Protein AF-A6FXL8-F1 (afdb_monomer_lite)

Secondary structure (DSSP, 8-state):
--HHHHHHHHHHHHHHHHHHHHHHHHHHH-TTSPP-EEEEEEE-SBTTBTTEEEEEEEEESTT-EEEEEEEETTTTEEEEGGGTEEEEESSHHHHHHHHHHHHHHHHHHS--PPP----------------

Structure (mmCIF, N/CA/C/O backbone):
data_AF-A6FXL8-F1
#
_entry.id   AF-A6FXL8-F1
#
loop_
_atom_site.group_PDB
_atom_site.id
_atom_site.type_symbol
_atom_site.label_atom_id
_atom_site.label_alt_id
_atom_site.label_comp_id
_atom_site.label_asym_id
_atom_site.label_entity_id
_atom_site.label_seq_id
_atom_site.pdbx_PDB_ins_code
_atom_site.Cartn_x
_atom_site.Cartn_y
_atom_site.Cartn_z
_atom_site.occupancy
_atom_site.B_iso_or_equiv
_atom_site.auth_seq_id
_atom_site.auth_comp_id
_atom_site.auth_asym_id
_atom_site.auth_atom_id
_atom_site.pdbx_PDB_model_num
ATOM 1 N N . MET A 1 1 ? -6.156 9.146 15.859 1.00 70.81 1 MET A N 1
ATOM 2 C CA . MET A 1 1 ? -5.716 8.065 14.951 1.00 70.81 1 MET A CA 1
ATOM 3 C C . MET A 1 1 ? -5.178 6.907 15.790 1.00 70.81 1 MET A C 1
ATOM 5 O O . MET A 1 1 ? -4.322 7.169 16.630 1.00 70.81 1 MET A O 1
ATOM 9 N N . PRO A 1 2 ? -5.695 5.674 15.650 1.00 79.94 2 PRO A N 1
ATOM 10 C CA . PRO A 1 2 ? -5.232 4.513 16.412 1.00 79.94 2 PRO A CA 1
ATOM 11 C C . PRO A 1 2 ? -3.757 4.177 16.112 1.00 79.94 2 PRO A C 1
ATOM 13 O O . PRO A 1 2 ? -3.349 4.297 14.954 1.00 79.94 2 PRO A O 1
ATOM 16 N N . PRO A 1 3 ? -2.963 3.687 17.089 1.00 86.62 3 PRO A N 1
ATOM 17 C CA . PRO A 1 3 ? -1.562 3.306 16.863 1.00 86.62 3 PRO A CA 1
ATOM 18 C C . PRO A 1 3 ? -1.374 2.294 15.725 1.00 86.62 3 PRO A C 1
ATOM 20 O O . PRO A 1 3 ? -0.402 2.363 14.980 1.00 86.62 3 PRO A O 1
ATOM 23 N N . ALA A 1 4 ? -2.334 1.383 15.557 1.00 85.12 4 ALA A N 1
ATOM 24 C CA . ALA A 1 4 ? -2.334 0.383 14.495 1.00 85.12 4 ALA A CA 1
ATOM 25 C C . ALA A 1 4 ? -2.437 1.005 13.087 1.00 85.12 4 ALA A C 1
ATOM 27 O O . ALA A 1 4 ? -1.746 0.563 12.173 1.00 85.12 4 ALA A O 1
ATOM 28 N N . ALA A 1 5 ? -3.238 2.064 12.920 1.00 86.12 5 ALA A N 1
ATOM 29 C CA . ALA A 1 5 ? -3.345 2.781 11.649 1.00 86.12 5 ALA A CA 1
ATOM 30 C C . ALA A 1 5 ? -2.042 3.519 11.308 1.00 86.12 5 ALA A C 1
ATOM 32 O O . ALA A 1 5 ? -1.582 3.455 10.173 1.00 86.12 5 ALA A O 1
ATOM 33 N N . LEU A 1 6 ? -1.409 4.156 12.301 1.00 87.81 6 LEU A N 1
ATOM 34 C CA . LEU A 1 6 ? -0.106 4.809 12.122 1.00 87.81 6 LEU A CA 1
ATOM 35 C C . LEU A 1 6 ? 0.983 3.808 11.725 1.00 87.81 6 LEU A C 1
ATOM 37 O O . LEU A 1 6 ? 1.744 4.070 10.798 1.00 87.81 6 LEU A O 1
ATOM 41 N N . ALA A 1 7 ? 1.030 2.651 12.391 1.00 88.62 7 ALA A N 1
ATOM 42 C CA . ALA A 1 7 ? 1.981 1.593 12.067 1.00 88.62 7 ALA A CA 1
ATOM 43 C C . ALA A 1 7 ? 1.784 1.056 10.641 1.00 88.62 7 ALA A C 1
ATOM 45 O O . ALA A 1 7 ? 2.761 0.788 9.947 1.00 88.62 7 ALA A O 1
ATOM 46 N N . LEU A 1 8 ? 0.532 0.926 10.189 1.00 87.81 8 LEU A N 1
ATOM 47 C CA . LEU A 1 8 ? 0.243 0.530 8.814 1.00 87.81 8 LEU A CA 1
ATOM 48 C C . LEU A 1 8 ? 0.710 1.590 7.810 1.00 87.81 8 LEU A C 1
ATOM 50 O O . LEU A 1 8 ? 1.354 1.243 6.825 1.00 87.81 8 LEU A O 1
ATOM 54 N N . VAL A 1 9 ? 0.409 2.865 8.060 1.00 89.94 9 VAL A N 1
ATOM 55 C CA . VAL A 1 9 ? 0.850 3.968 7.196 1.00 89.94 9 VAL A CA 1
ATOM 56 C C . VAL A 1 9 ? 2.375 3.979 7.069 1.00 89.94 9 VAL A C 1
ATOM 58 O O . VAL A 1 9 ? 2.889 4.009 5.952 1.00 89.94 9 VAL A O 1
ATOM 61 N N . ASP A 1 10 ? 3.098 3.890 8.188 1.00 91.50 10 ASP A N 1
ATOM 62 C CA . ASP A 1 10 ? 4.564 3.827 8.182 1.00 91.50 10 ASP A CA 1
ATOM 63 C C . ASP A 1 10 ? 5.075 2.613 7.391 1.00 91.50 10 ASP A C 1
ATOM 65 O O . ASP A 1 10 ? 5.907 2.759 6.496 1.00 91.50 10 ASP A O 1
ATOM 69 N N . ALA A 1 11 ? 4.508 1.426 7.626 1.00 89.00 11 ALA A N 1
ATOM 70 C CA . ALA A 1 11 ? 4.881 0.216 6.896 1.00 89.00 11 ALA A CA 1
ATOM 71 C C . ALA A 1 11 ? 4.682 0.352 5.376 1.00 89.00 11 ALA A C 1
ATOM 73 O O . ALA A 1 11 ? 5.545 -0.070 4.605 1.00 89.00 11 ALA A O 1
ATOM 74 N N . VAL A 1 12 ? 3.584 0.972 4.932 1.00 89.88 12 VAL A N 1
ATOM 75 C CA . VAL A 1 12 ? 3.327 1.203 3.503 1.00 89.88 12 VAL A CA 1
ATOM 76 C C . VAL A 1 12 ? 4.340 2.181 2.901 1.00 89.88 12 VAL A C 1
ATOM 78 O O . VAL A 1 12 ? 4.862 1.924 1.813 1.00 89.88 12 VAL A O 1
ATOM 81 N N . PHE A 1 13 ? 4.690 3.260 3.605 1.00 91.44 13 PHE A N 1
ATOM 82 C CA . PHE A 1 13 ? 5.742 4.174 3.149 1.00 91.44 13 PHE A CA 1
ATOM 83 C C . PHE A 1 13 ? 7.108 3.488 3.053 1.00 91.44 13 PHE A C 1
ATOM 85 O O . PHE A 1 13 ? 7.818 3.674 2.060 1.00 91.44 13 PHE A O 1
ATOM 92 N N . GLN A 1 14 ? 7.474 2.671 4.045 1.00 91.69 14 GLN A N 1
ATOM 93 C CA . GLN A 1 14 ? 8.716 1.894 4.009 1.00 91.69 14 GLN A CA 1
ATOM 94 C C . GLN A 1 14 ? 8.736 0.921 2.826 1.00 91.69 14 GLN A C 1
ATOM 96 O O . GLN A 1 14 ? 9.752 0.816 2.135 1.00 91.69 14 GLN A O 1
ATOM 101 N N . LEU A 1 15 ? 7.610 0.258 2.549 1.00 90.19 15 LEU A N 1
ATOM 102 C CA . LEU A 1 15 ? 7.465 -0.654 1.417 1.00 90.19 15 LEU A CA 1
ATOM 103 C C . LEU A 1 15 ? 7.651 0.081 0.081 1.00 90.19 15 LEU A C 1
ATOM 105 O O . LEU A 1 15 ? 8.467 -0.333 -0.745 1.00 90.19 15 LEU A O 1
ATOM 109 N N . ALA A 1 16 ? 6.965 1.209 -0.117 1.00 90.00 16 ALA A N 1
ATOM 110 C CA . ALA A 1 16 ? 7.111 2.011 -1.330 1.00 90.00 16 ALA A CA 1
ATOM 111 C C . ALA A 1 16 ? 8.559 2.489 -1.526 1.00 90.00 16 ALA A C 1
ATOM 113 O O . ALA A 1 16 ? 9.118 2.335 -2.612 1.00 90.00 16 ALA A O 1
ATOM 114 N N . LEU A 1 17 ? 9.214 2.980 -0.467 1.00 92.00 17 LEU A N 1
ATOM 115 C CA . LEU A 1 17 ? 10.614 3.408 -0.521 1.00 92.00 17 LEU A CA 1
ATOM 116 C C . LEU A 1 17 ? 11.566 2.253 -0.863 1.00 92.00 17 LEU A C 1
ATOM 118 O O . LEU A 1 17 ? 12.517 2.432 -1.630 1.00 92.00 17 LEU A O 1
ATOM 122 N N . HIS A 1 18 ? 11.331 1.071 -0.290 1.00 91.00 18 HIS A N 1
ATOM 123 C CA . HIS A 1 18 ? 12.110 -0.128 -0.579 1.00 91.00 18 HIS A CA 1
ATOM 124 C C . HIS A 1 18 ? 12.026 -0.494 -2.067 1.00 91.00 18 HIS A C 1
ATOM 126 O O . HIS A 1 18 ? 13.058 -0.657 -2.729 1.00 91.00 18 HIS A O 1
ATOM 132 N N . HIS A 1 19 ? 10.811 -0.565 -2.613 1.00 88.50 19 HIS A N 1
ATOM 133 C CA . HIS A 1 19 ? 10.600 -0.944 -4.007 1.00 88.50 19 HIS A CA 1
ATOM 134 C C . HIS A 1 19 ? 11.027 0.145 -5.000 1.00 88.50 19 HIS A C 1
ATOM 136 O O . HIS A 1 19 ? 11.557 -0.195 -6.057 1.00 88.50 19 HIS A O 1
ATOM 142 N N . ASP A 1 20 ? 10.922 1.432 -4.653 1.00 89.06 20 ASP A N 1
ATOM 143 C CA . ASP A 1 20 ? 11.466 2.528 -5.467 1.00 89.06 20 ASP A CA 1
ATOM 144 C C . ASP A 1 20 ? 12.989 2.422 -5.607 1.00 89.06 20 ASP A C 1
ATOM 146 O O . ASP A 1 20 ? 13.540 2.473 -6.709 1.00 89.06 20 ASP A O 1
ATOM 150 N N . ARG A 1 21 ? 13.696 2.174 -4.495 1.00 88.69 21 ARG A N 1
ATOM 151 C CA . ARG A 1 21 ? 15.151 1.945 -4.521 1.00 88.69 21 ARG A CA 1
ATOM 152 C C . ARG A 1 21 ? 15.517 0.740 -5.378 1.00 88.69 21 ARG A C 1
ATOM 154 O O . ARG A 1 21 ? 16.516 0.787 -6.096 1.00 88.69 21 ARG A O 1
ATOM 161 N N . ARG A 1 22 ? 14.734 -0.337 -5.301 1.00 86.56 22 ARG A N 1
ATOM 162 C CA . ARG A 1 22 ? 14.952 -1.534 -6.116 1.00 86.56 22 ARG A CA 1
ATOM 163 C C . ARG A 1 22 ? 14.747 -1.249 -7.603 1.00 86.56 22 ARG A C 1
ATOM 165 O O . ARG A 1 22 ? 15.606 -1.625 -8.395 1.00 86.56 22 ARG A O 1
ATOM 172 N N . ALA A 1 23 ? 13.676 -0.547 -7.967 1.00 84.31 23 ALA A N 1
ATOM 173 C CA . ALA A 1 23 ? 13.397 -0.164 -9.348 1.00 84.31 23 ALA A CA 1
ATOM 174 C C . ALA A 1 23 ? 14.530 0.688 -9.945 1.00 84.31 23 ALA A C 1
ATOM 176 O O . ALA A 1 23 ? 15.008 0.402 -11.041 1.00 84.31 23 ALA A O 1
ATOM 177 N N . ARG A 1 24 ? 15.043 1.669 -9.188 1.00 86.44 24 ARG A N 1
ATOM 178 C CA . ARG A 1 24 ? 16.195 2.484 -9.613 1.00 86.44 24 ARG A CA 1
ATOM 179 C C . ARG A 1 24 ? 17.458 1.655 -9.837 1.00 86.44 24 ARG A C 1
ATOM 181 O O . ARG A 1 24 ? 18.163 1.883 -10.812 1.00 86.44 24 ARG A O 1
ATOM 188 N N . LYS A 1 25 ? 17.753 0.699 -8.947 1.00 86.06 25 LYS A N 1
ATOM 189 C CA . LYS A 1 25 ? 18.913 -0.195 -9.097 1.00 86.06 25 LYS A CA 1
ATOM 190 C C . LYS A 1 25 ? 18.793 -1.086 -10.331 1.00 86.06 25 LYS A C 1
ATOM 192 O O . LYS A 1 25 ? 19.780 -1.246 -11.037 1.00 86.06 25 LYS A O 1
ATOM 197 N N . ALA A 1 26 ? 17.604 -1.628 -10.595 1.00 81.25 26 ALA A N 1
ATOM 198 C CA . ALA A 1 26 ? 17.353 -2.438 -11.784 1.00 81.25 26 ALA A CA 1
ATOM 199 C C . ALA A 1 26 ? 17.556 -1.620 -13.070 1.00 81.25 26 ALA A C 1
ATOM 201 O O . ALA A 1 26 ? 18.298 -2.044 -13.946 1.00 81.25 26 ALA A O 1
ATOM 202 N N . HIS A 1 27 ? 17.002 -0.405 -13.137 1.00 80.69 27 HIS A N 1
ATOM 203 C CA . HIS A 1 27 ? 17.207 0.490 -14.281 1.00 80.69 27 HIS A CA 1
ATOM 204 C C . HIS A 1 27 ? 18.675 0.915 -14.460 1.00 80.69 27 HIS A C 1
ATOM 206 O O . HIS A 1 27 ? 19.154 1.044 -15.579 1.00 80.69 27 HIS A O 1
ATOM 212 N N . ALA A 1 28 ? 19.421 1.114 -13.370 1.00 83.19 28 ALA A N 1
ATOM 213 C CA . ALA A 1 28 ? 20.852 1.406 -13.460 1.00 83.19 28 ALA A CA 1
ATOM 214 C C . ALA A 1 28 ? 21.674 0.212 -13.981 1.00 83.19 28 ALA A C 1
ATOM 216 O O . ALA A 1 28 ? 22.701 0.422 -14.622 1.00 83.19 28 ALA A O 1
ATOM 217 N N . ALA A 1 29 ? 21.245 -1.021 -13.690 1.00 82.69 29 ALA A N 1
ATOM 218 C CA . ALA A 1 29 ? 21.889 -2.240 -14.178 1.00 82.69 29 ALA A CA 1
ATOM 219 C C . ALA A 1 29 ? 21.562 -2.522 -15.653 1.00 82.69 29 ALA A C 1
ATOM 221 O O . ALA A 1 29 ? 22.429 -3.001 -16.380 1.00 82.69 29 ALA A O 1
ATOM 222 N N . ASP A 1 30 ? 20.348 -2.183 -16.093 1.00 78.62 30 ASP A N 1
ATOM 223 C CA . ASP A 1 30 ? 19.934 -2.252 -17.492 1.00 78.62 30 ASP A CA 1
ATOM 224 C C . ASP A 1 30 ? 19.125 -1.003 -17.904 1.00 78.62 30 ASP A C 1
ATOM 226 O O . ASP A 1 30 ? 17.895 -0.960 -17.757 1.00 78.62 30 ASP A O 1
ATOM 230 N N . PRO A 1 31 ? 19.801 0.023 -18.457 1.00 76.00 31 PRO A N 1
ATOM 231 C CA . PRO A 1 31 ? 19.158 1.254 -18.914 1.00 76.00 31 PRO A CA 1
ATOM 232 C C . PRO A 1 31 ? 18.178 1.062 -20.079 1.00 76.00 31 PRO A C 1
ATOM 234 O O . PRO A 1 31 ? 17.432 1.990 -20.391 1.00 76.00 31 PRO A O 1
ATOM 237 N N . GLY A 1 32 ? 18.170 -0.110 -20.733 1.00 69.75 32 GLY A N 1
ATOM 238 C CA . GLY A 1 32 ? 17.211 -0.450 -21.786 1.00 69.75 32 GLY A CA 1
ATOM 239 C C . GLY A 1 32 ? 15.785 -0.650 -21.263 1.00 69.75 32 GLY A C 1
ATOM 240 O O . GLY A 1 32 ? 14.824 -0.550 -22.028 1.00 69.75 32 GLY A O 1
ATOM 241 N N . HIS A 1 33 ? 15.625 -0.869 -19.956 1.00 69.38 33 HIS A N 1
ATOM 242 C CA . HIS A 1 33 ? 14.325 -0.975 -19.308 1.00 69.38 33 HIS A CA 1
ATOM 243 C C . HIS A 1 33 ? 13.739 0.400 -18.978 1.00 69.38 33 HIS A C 1
ATOM 245 O O . HIS A 1 33 ? 14.417 1.269 -18.430 1.00 69.38 33 HIS A O 1
ATOM 251 N N . ALA A 1 34 ? 12.442 0.583 -19.244 1.00 71.00 34 ALA A N 1
ATOM 252 C CA . ALA A 1 34 ? 11.741 1.814 -18.891 1.00 71.00 34 ALA A CA 1
ATOM 253 C C . ALA A 1 34 ? 11.849 2.091 -17.376 1.00 71.00 34 ALA A C 1
ATOM 255 O O . ALA A 1 34 ? 11.590 1.183 -16.576 1.00 71.00 34 ALA A O 1
ATOM 256 N N . PRO A 1 35 ? 12.192 3.327 -16.964 1.00 70.06 35 PRO A N 1
ATOM 257 C CA . PRO A 1 35 ? 12.292 3.670 -15.555 1.00 70.06 35 PRO A CA 1
ATOM 258 C C . PRO A 1 35 ? 10.937 3.473 -14.878 1.00 70.06 35 PRO A C 1
ATOM 260 O O . PRO A 1 35 ? 9.891 3.848 -15.414 1.00 70.06 35 PRO A O 1
ATOM 263 N N . ARG A 1 36 ? 10.967 2.875 -13.687 1.00 81.06 36 ARG A N 1
ATOM 264 C CA . ARG A 1 36 ? 9.789 2.695 -12.841 1.00 81.06 36 ARG A CA 1
ATOM 265 C C . ARG A 1 36 ? 9.992 3.418 -11.523 1.00 81.06 36 ARG A C 1
ATOM 267 O O . ARG A 1 36 ? 11.084 3.369 -10.956 1.00 81.06 36 ARG A O 1
ATOM 274 N N . ARG A 1 37 ? 8.938 4.066 -11.040 1.00 85.62 37 ARG A N 1
ATOM 275 C CA . ARG A 1 37 ? 8.916 4.743 -9.742 1.00 85.62 37 ARG A CA 1
ATOM 276 C C . ARG A 1 37 ? 7.824 4.145 -8.880 1.00 85.62 37 ARG A C 1
ATOM 278 O O . ARG A 1 37 ? 6.768 3.791 -9.398 1.00 85.62 37 ARG A O 1
ATOM 285 N N . VAL A 1 38 ? 8.082 4.044 -7.583 1.00 86.31 38 VAL A N 1
ATOM 286 C CA . VAL A 1 38 ? 7.085 3.592 -6.607 1.00 86.31 38 VAL A CA 1
ATOM 287 C C . VAL A 1 38 ? 6.810 4.726 -5.639 1.00 86.31 38 VAL A C 1
ATOM 289 O O . VAL A 1 38 ? 7.738 5.304 -5.072 1.00 86.31 38 VAL A O 1
ATOM 292 N N . GLN A 1 39 ? 5.540 5.071 -5.471 1.00 89.38 39 GLN A N 1
ATOM 293 C CA . GLN A 1 39 ? 5.102 6.139 -4.579 1.00 89.38 39 GLN A CA 1
ATOM 294 C C . GLN A 1 39 ? 3.986 5.633 -3.672 1.00 89.38 39 GLN A C 1
ATOM 296 O O . GLN A 1 39 ? 3.173 4.811 -4.084 1.00 89.38 39 GLN A O 1
ATOM 301 N N . ALA A 1 40 ? 3.963 6.128 -2.437 1.00 91.25 40 ALA A N 1
ATOM 302 C CA . ALA A 1 40 ? 2.842 5.947 -1.530 1.00 91.25 40 ALA A CA 1
ATOM 303 C C . ALA A 1 40 ? 2.200 7.305 -1.246 1.00 91.25 40 ALA A C 1
ATOM 305 O O . ALA A 1 40 ? 2.905 8.293 -1.024 1.00 91.25 40 ALA A O 1
ATOM 306 N N . HIS A 1 41 ? 0.873 7.338 -1.222 1.00 90.81 41 HIS A N 1
ATOM 307 C CA . HIS A 1 41 ? 0.084 8.512 -0.879 1.00 90.81 41 HIS A CA 1
ATOM 308 C C . HIS A 1 41 ? -0.856 8.173 0.268 1.00 90.81 41 HIS A C 1
ATOM 310 O O . HIS A 1 41 ? -1.433 7.091 0.311 1.00 90.81 41 HIS A O 1
ATOM 316 N N . VAL A 1 42 ? -1.022 9.116 1.191 1.00 88.25 42 VAL A N 1
ATOM 317 C CA . VAL A 1 42 ? -2.037 9.034 2.240 1.00 88.25 42 VAL A CA 1
ATOM 318 C C . VAL A 1 42 ? -3.015 10.170 2.017 1.00 88.25 42 VAL A C 1
ATOM 320 O O . VAL A 1 42 ? -2.620 11.334 1.969 1.00 88.25 42 VAL A O 1
ATOM 323 N N . LEU A 1 43 ? -4.284 9.819 1.874 1.00 86.56 43 LEU A N 1
ATOM 324 C CA . LEU A 1 43 ? -5.396 10.735 1.688 1.00 86.56 43 LEU A CA 1
ATOM 325 C C . LEU A 1 43 ? -6.319 10.611 2.902 1.00 86.56 43 LEU A C 1
ATOM 327 O O . LEU A 1 43 ? -6.701 9.503 3.283 1.00 86.5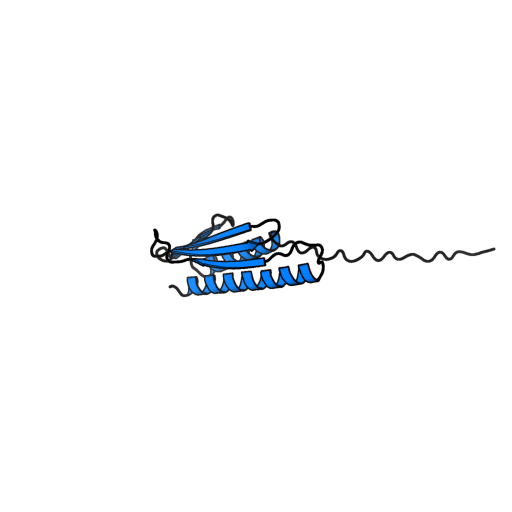6 43 LEU A O 1
ATOM 331 N N . GLY A 1 44 ? -6.681 11.732 3.523 1.00 77.75 44 GLY A N 1
ATOM 332 C CA . GLY A 1 44 ? -7.688 11.726 4.580 1.00 77.75 44 GLY A CA 1
ATOM 333 C C . GLY A 1 44 ? -7.789 13.029 5.380 1.00 77.75 44 GLY A C 1
ATOM 334 O O . GLY A 1 44 ? -6.822 13.798 5.419 1.00 77.75 44 GLY A O 1
ATOM 335 N N . PRO A 1 45 ? -8.926 13.244 6.069 1.00 74.94 45 PRO A N 1
ATOM 336 C CA . PRO A 1 45 ? -10.164 12.452 5.985 1.00 74.94 45 PRO A CA 1
ATOM 337 C C . PRO A 1 45 ? -10.875 12.644 4.632 1.00 74.94 45 PRO A C 1
ATOM 339 O O . PRO A 1 45 ? -10.782 13.713 4.032 1.00 74.94 45 PRO A O 1
ATOM 342 N N . LEU A 1 46 ? -11.525 11.594 4.118 1.00 76.75 46 LEU A N 1
ATOM 343 C CA . LEU A 1 46 ? -12.268 11.661 2.852 1.00 76.75 46 LEU A CA 1
ATOM 344 C C . LEU A 1 46 ? -13.554 12.483 3.046 1.00 76.75 46 LEU A C 1
ATOM 346 O O . LEU A 1 46 ? -14.221 12.337 4.067 1.00 76.75 46 LEU A O 1
ATOM 350 N N . GLU A 1 47 ? -13.888 13.354 2.085 1.00 64.62 47 GLU A N 1
ATOM 351 C CA . GLU A 1 47 ? -14.943 14.381 2.234 1.00 64.62 47 GLU A CA 1
ATOM 352 C C . GLU A 1 47 ? -16.335 13.810 2.561 1.00 64.62 47 GLU A C 1
ATOM 354 O O . GLU A 1 47 ? -17.089 14.442 3.299 1.00 64.62 47 GLU A O 1
ATOM 359 N N . ASP A 1 48 ? -16.643 12.597 2.097 1.00 64.88 48 ASP A N 1
ATOM 360 C CA . ASP A 1 48 ? -17.923 11.917 2.353 1.00 64.88 48 ASP A CA 1
ATOM 361 C C . ASP A 1 48 ? -17.902 11.017 3.606 1.00 64.88 48 ASP A C 1
ATOM 363 O O . ASP A 1 48 ? -18.928 10.483 4.028 1.00 64.88 48 ASP A O 1
ATOM 367 N N . GLU A 1 49 ? -16.732 10.832 4.219 1.00 60.88 49 GLU A N 1
ATOM 368 C CA . GLU A 1 49 ? -16.448 9.737 5.140 1.00 60.88 49 GLU A CA 1
ATOM 369 C C . GLU A 1 49 ? -15.411 10.187 6.194 1.00 60.88 49 GLU A C 1
ATOM 371 O O . GLU A 1 49 ? -14.214 9.898 6.116 1.00 60.88 49 GLU A O 1
ATOM 376 N N . PHE A 1 50 ? -15.888 10.911 7.217 1.00 61.34 50 PHE A N 1
ATOM 377 C CA . PHE A 1 50 ? -15.069 11.648 8.199 1.00 61.34 50 PHE A CA 1
ATOM 378 C C . PHE A 1 50 ? -14.044 10.837 9.017 1.00 61.34 50 PHE A C 1
ATOM 380 O O . PHE A 1 50 ? -13.240 11.434 9.728 1.00 61.34 50 PHE A O 1
ATOM 387 N N . ASN A 1 51 ? -13.992 9.513 8.901 1.00 79.12 51 ASN A N 1
ATOM 388 C CA . ASN A 1 51 ? -13.096 8.655 9.683 1.00 79.12 51 ASN A CA 1
ATOM 389 C C . ASN A 1 51 ? -12.357 7.616 8.836 1.00 79.12 51 ASN A C 1
ATOM 391 O O . ASN A 1 51 ? -11.898 6.595 9.353 1.00 79.12 51 ASN A O 1
ATOM 395 N N . TYR A 1 52 ? -12.215 7.886 7.542 1.00 85.31 52 TYR A N 1
ATOM 396 C CA . TYR A 1 52 ? -11.508 7.009 6.627 1.00 85.31 52 TYR A CA 1
ATOM 397 C C . TYR A 1 52 ? -10.183 7.624 6.189 1.00 85.31 52 TYR A C 1
ATOM 399 O O . TYR A 1 52 ? -10.089 8.807 5.853 1.00 85.31 52 TYR A O 1
ATOM 407 N N . ILE A 1 53 ? -9.143 6.795 6.196 1.00 87.44 53 ILE A N 1
ATOM 408 C CA . ILE A 1 53 ? -7.836 7.116 5.625 1.00 87.44 53 ILE A CA 1
ATOM 409 C C . ILE A 1 53 ? -7.636 6.193 4.436 1.00 87.44 53 ILE A C 1
ATOM 411 O O . ILE A 1 53 ? -7.695 4.976 4.586 1.00 87.44 53 ILE A O 1
ATOM 415 N N . ARG A 1 54 ? -7.357 6.748 3.263 1.00 89.19 54 ARG A N 1
ATOM 416 C CA . ARG A 1 54 ? -6.959 5.967 2.097 1.00 89.19 54 ARG A CA 1
ATOM 417 C C . ARG A 1 54 ? -5.449 6.011 1.949 1.00 89.19 54 ARG A C 1
ATOM 419 O O . ARG A 1 54 ? -4.840 7.075 2.019 1.00 89.19 54 ARG A O 1
ATOM 426 N N . VAL A 1 55 ? -4.854 4.850 1.746 1.00 87.94 55 VAL A N 1
ATOM 427 C CA . VAL A 1 55 ? -3.438 4.688 1.452 1.00 87.94 55 VAL A CA 1
ATOM 428 C C . VAL A 1 55 ? -3.324 4.092 0.060 1.00 87.94 55 VAL A C 1
ATOM 430 O O . VAL A 1 55 ? -3.799 2.985 -0.176 1.00 87.94 55 VAL A O 1
ATOM 433 N N . ASP A 1 56 ? -2.700 4.825 -0.850 1.00 89.00 56 ASP A N 1
ATOM 434 C CA . ASP A 1 56 ? -2.483 4.393 -2.225 1.00 89.00 56 ASP A CA 1
ATOM 435 C C . ASP A 1 56 ? -1.004 4.060 -2.437 1.00 89.00 56 ASP A C 1
ATOM 437 O O . ASP A 1 56 ? -0.130 4.798 -1.984 1.00 89.00 56 ASP A O 1
ATOM 441 N N . ILE A 1 57 ? -0.719 2.967 -3.142 1.00 87.56 57 ILE A N 1
ATOM 442 C CA . ILE A 1 57 ? 0.606 2.623 -3.659 1.00 87.56 57 ILE A CA 1
ATOM 443 C C . ILE A 1 57 ? 0.530 2.649 -5.179 1.00 87.56 57 ILE A C 1
ATOM 445 O O . ILE A 1 57 ? -0.218 1.886 -5.792 1.00 87.56 57 ILE A O 1
ATOM 449 N N . GLN A 1 58 ? 1.335 3.510 -5.789 1.00 88.00 58 GLN A N 1
ATOM 450 C CA . GLN A 1 58 ? 1.358 3.726 -7.225 1.00 88.00 58 GLN A CA 1
ATOM 451 C C . GLN A 1 58 ? 2.714 3.346 -7.818 1.00 88.00 58 GLN A C 1
ATOM 453 O O . GLN A 1 58 ? 3.766 3.786 -7.352 1.00 88.00 58 GLN A O 1
ATOM 458 N N . PHE A 1 59 ? 2.668 2.570 -8.898 1.00 84.69 59 PHE A N 1
ATOM 459 C CA . PHE A 1 59 ? 3.775 2.378 -9.822 1.00 84.69 59 PHE A CA 1
ATOM 460 C C . PHE A 1 59 ? 3.610 3.313 -11.016 1.00 84.69 59 PHE A C 1
ATOM 462 O O . PHE A 1 59 ? 2.590 3.271 -11.703 1.00 84.69 59 PHE A O 1
ATOM 469 N N . GLU A 1 60 ? 4.624 4.124 -11.292 1.00 81.44 60 GLU A N 1
ATOM 470 C CA . GLU A 1 60 ? 4.700 4.959 -12.493 1.00 81.44 60 GLU A CA 1
ATOM 471 C C . GLU A 1 60 ? 5.685 4.336 -13.490 1.00 81.44 60 GLU A C 1
ATOM 473 O O . GLU A 1 60 ? 6.762 3.886 -13.092 1.00 81.44 60 GLU A O 1
ATOM 478 N N . GLY A 1 61 ? 5.328 4.301 -14.780 1.00 74.19 61 GLY A N 1
ATOM 479 C CA . GLY A 1 61 ? 6.168 3.757 -15.853 1.00 74.19 61 GLY A CA 1
ATOM 480 C C . GLY A 1 61 ? 5.349 3.243 -17.043 1.00 74.19 61 GLY A C 1
ATOM 481 O O . GLY A 1 61 ? 4.239 3.705 -17.286 1.00 74.19 61 GLY A O 1
ATOM 482 N N . ALA A 1 62 ? 5.886 2.264 -17.782 1.00 58.94 62 ALA A N 1
ATOM 483 C CA . ALA A 1 62 ? 5.260 1.719 -18.998 1.00 58.94 62 ALA A CA 1
ATOM 484 C C . ALA A 1 62 ? 3.915 0.993 -18.761 1.00 58.94 62 ALA A C 1
ATOM 486 O O . ALA A 1 62 ? 3.090 0.918 -19.665 1.00 58.94 62 ALA A O 1
ATOM 487 N N . ALA A 1 63 ? 3.684 0.481 -17.550 1.00 64.88 63 ALA A N 1
ATOM 488 C CA . ALA A 1 63 ? 2.408 -0.087 -17.126 1.00 64.88 63 ALA A CA 1
ATOM 489 C C . ALA A 1 63 ? 2.093 0.435 -15.722 1.00 64.88 63 ALA A C 1
ATOM 491 O O . ALA A 1 63 ? 2.449 -0.186 -14.718 1.00 64.88 63 ALA A O 1
ATOM 492 N N . SER A 1 64 ? 1.491 1.623 -15.662 1.00 75.38 64 SER A N 1
ATOM 493 C CA . SER A 1 64 ? 1.080 2.210 -14.391 1.00 75.38 64 SER A CA 1
ATOM 494 C C . SER A 1 64 ? 0.070 1.300 -13.703 1.00 75.38 64 SER A C 1
ATOM 496 O O . SER A 1 64 ? -0.922 0.886 -14.302 1.00 75.38 64 SER A O 1
ATOM 498 N N . SER A 1 65 ? 0.323 0.996 -12.437 1.00 82.38 65 SER A N 1
ATOM 499 C CA . SER A 1 65 ? -0.596 0.231 -11.599 1.00 82.38 65 SER A CA 1
ATOM 500 C C . SER A 1 65 ? -0.763 0.946 -10.269 1.00 82.38 65 SER A C 1
ATOM 502 O O . SER A 1 65 ? 0.168 1.568 -9.763 1.00 82.38 65 SER A O 1
ATOM 504 N N . ASN A 1 66 ? -1.981 0.912 -9.744 1.00 86.44 66 ASN A N 1
ATOM 505 C CA . ASN A 1 66 ? -2.339 1.555 -8.490 1.00 86.44 66 ASN A CA 1
ATOM 506 C C . ASN A 1 66 ? -3.069 0.537 -7.620 1.00 86.44 66 ASN A C 1
ATOM 508 O O . ASN A 1 66 ? -3.859 -0.269 -8.122 1.00 86.44 66 ASN A O 1
ATOM 512 N N . LEU A 1 67 ? -2.796 0.600 -6.328 1.00 87.31 67 LEU A N 1
ATOM 513 C CA . LEU A 1 67 ? -3.441 -0.184 -5.308 1.00 87.31 67 LEU A CA 1
ATOM 514 C C . LEU A 1 67 ? -3.829 0.712 -4.144 1.00 87.31 67 LEU A C 1
ATOM 516 O O . LEU A 1 67 ? -2.992 1.416 -3.592 1.00 87.31 67 LEU A O 1
ATOM 520 N N . SER A 1 68 ? -5.093 0.638 -3.755 1.00 89.06 68 SER A N 1
ATOM 521 C CA . SER A 1 68 ? -5.678 1.420 -2.679 1.00 89.06 68 SER A CA 1
ATOM 522 C C . SER A 1 68 ? -6.069 0.529 -1.510 1.00 89.06 68 SER A C 1
ATOM 524 O O . SER A 1 68 ? -6.704 -0.514 -1.665 1.00 89.06 68 SER A O 1
ATOM 526 N N . VAL A 1 69 ? -5.754 0.991 -0.310 1.00 89.38 69 VAL A N 1
ATOM 527 C CA . VAL A 1 69 ? -6.254 0.428 0.937 1.00 89.38 69 VAL A CA 1
ATOM 528 C C . VAL A 1 69 ? -6.994 1.521 1.675 1.00 89.38 69 VAL A C 1
ATOM 530 O O . VAL A 1 69 ? -6.446 2.591 1.924 1.00 89.38 69 VAL A O 1
ATOM 533 N N . THR A 1 70 ? -8.220 1.235 2.078 1.00 90.81 70 THR A N 1
ATOM 534 C CA . THR A 1 70 ? -8.992 2.131 2.927 1.00 90.81 70 THR A CA 1
ATOM 535 C C . THR A 1 70 ? -8.959 1.617 4.364 1.00 90.81 70 THR A C 1
ATOM 537 O O . THR A 1 70 ? -9.217 0.445 4.632 1.00 90.81 70 THR A O 1
ATOM 540 N N . ILE A 1 71 ? -8.619 2.495 5.299 1.00 90.50 71 ILE A N 1
ATOM 541 C CA . ILE A 1 71 ? -8.613 2.259 6.739 1.00 90.50 71 ILE A CA 1
ATOM 542 C C . ILE A 1 71 ? -9.854 2.936 7.306 1.00 90.50 71 ILE A C 1
ATOM 544 O O . ILE A 1 71 ? -9.941 4.161 7.303 1.00 90.50 71 ILE A O 1
ATOM 548 N N . ASP A 1 72 ? -10.786 2.141 7.810 1.00 89.62 72 ASP A N 1
ATOM 549 C CA . ASP A 1 72 ? -11.960 2.617 8.533 1.00 89.62 72 ASP A CA 1
ATOM 550 C C . ASP A 1 72 ? -11.619 2.667 10.026 1.00 89.62 72 ASP A C 1
ATOM 552 O O . ASP A 1 72 ? -11.412 1.632 10.677 1.00 89.62 72 ASP A O 1
ATOM 556 N N . LEU A 1 73 ? -11.494 3.884 10.557 1.00 87.69 73 LEU A N 1
ATOM 557 C CA . LEU A 1 73 ? -11.084 4.107 11.941 1.00 87.69 73 LEU A CA 1
ATOM 558 C C . LEU A 1 73 ? -12.222 3.860 12.938 1.00 87.69 73 LEU A C 1
ATOM 560 O O . LEU A 1 73 ? -11.930 3.523 14.086 1.00 87.69 73 LEU A O 1
ATOM 564 N N . ASP A 1 74 ? -13.480 3.987 12.509 1.00 88.06 74 ASP A N 1
ATOM 565 C CA . ASP A 1 74 ? -14.655 3.813 13.369 1.00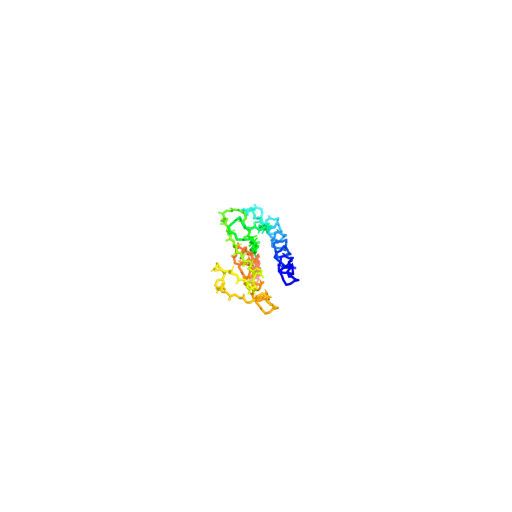 88.06 74 ASP A CA 1
ATOM 566 C C . ASP A 1 74 ? -14.902 2.333 13.646 1.00 88.06 74 ASP A C 1
ATOM 568 O O . ASP A 1 74 ? -15.049 1.914 14.795 1.00 88.06 74 ASP A O 1
ATOM 572 N N . ASN A 1 75 ? -14.871 1.523 12.589 1.00 88.25 75 ASN A N 1
ATOM 573 C CA . ASN A 1 75 ? -15.089 0.081 12.674 1.00 88.25 75 ASN A CA 1
ATOM 574 C C . ASN A 1 75 ? -13.788 -0.707 12.890 1.00 88.25 75 ASN A C 1
ATOM 576 O O . ASN A 1 75 ? -13.823 -1.932 12.989 1.00 88.25 75 ASN A O 1
ATOM 580 N N . GLN A 1 76 ? -12.642 -0.018 12.967 1.00 89.25 76 GLN A N 1
ATOM 581 C CA . GLN A 1 76 ? -11.308 -0.609 13.114 1.00 89.25 76 GLN A CA 1
ATOM 582 C C . GLN A 1 76 ? -11.063 -1.745 12.113 1.00 89.25 76 GLN A C 1
ATOM 584 O O . GLN A 1 76 ? -10.692 -2.867 12.479 1.00 89.25 76 GLN A O 1
ATOM 589 N N . ARG A 1 77 ? -11.250 -1.441 10.829 1.00 90.62 77 ARG A N 1
ATOM 590 C CA . ARG A 1 77 ? -11.104 -2.403 9.731 1.00 90.62 77 ARG A CA 1
ATOM 591 C C . ARG A 1 77 ? -10.295 -1.835 8.573 1.00 90.62 77 ARG A C 1
ATOM 593 O O . ARG A 1 77 ? -10.130 -0.627 8.419 1.00 90.62 77 ARG A O 1
ATOM 600 N N . LEU A 1 78 ? -9.777 -2.747 7.768 1.00 89.62 78 LEU A N 1
ATOM 601 C CA . LEU A 1 78 ? -9.032 -2.498 6.547 1.00 89.62 78 LEU A CA 1
ATOM 602 C C . LEU A 1 78 ? -9.845 -3.042 5.379 1.00 89.62 78 LEU A C 1
ATOM 604 O O . LEU A 1 78 ? -10.276 -4.195 5.408 1.00 89.62 78 LEU A O 1
ATOM 608 N N . LEU A 1 79 ? -10.011 -2.223 4.352 1.00 87.94 79 LEU A N 1
ATOM 609 C CA . LEU A 1 79 ? -10.717 -2.549 3.122 1.00 87.94 79 LEU A CA 1
ATOM 610 C C . LEU A 1 79 ? -9.699 -2.508 1.983 1.00 87.94 79 LEU A C 1
ATOM 612 O O . LEU A 1 79 ? -9.159 -1.447 1.668 1.00 87.94 79 LEU A O 1
ATOM 616 N N . ALA A 1 80 ? -9.401 -3.664 1.392 1.00 83.75 80 ALA A N 1
ATOM 617 C CA . ALA A 1 80 ? -8.349 -3.794 0.383 1.00 83.75 80 ALA A CA 1
ATOM 618 C C . ALA A 1 80 ? -8.794 -4.693 -0.792 1.00 83.75 80 ALA A C 1
ATOM 620 O O . ALA A 1 80 ? -8.154 -5.704 -1.101 1.00 83.75 80 ALA A O 1
ATOM 621 N N . PRO A 1 81 ? -9.889 -4.337 -1.494 1.00 76.94 81 PRO A N 1
ATOM 622 C CA . PRO A 1 81 ? -10.532 -5.215 -2.476 1.00 76.94 81 PRO A CA 1
ATOM 623 C C . PRO A 1 81 ? -9.607 -5.630 -3.633 1.00 76.94 81 PRO A C 1
ATOM 625 O O . PRO A 1 81 ? -9.794 -6.690 -4.224 1.00 76.94 81 PRO A O 1
ATOM 628 N N . GLN A 1 82 ? -8.586 -4.826 -3.945 1.00 74.00 82 GLN A N 1
ATOM 629 C CA . GLN A 1 82 ? -7.670 -5.049 -5.069 1.00 74.00 82 GLN A CA 1
ATOM 630 C C . GLN A 1 82 ? -6.590 -6.113 -4.799 1.00 74.00 82 GLN A C 1
ATOM 632 O O . GLN A 1 82 ? -6.004 -6.627 -5.748 1.00 74.00 82 GLN A O 1
ATOM 637 N N . VAL A 1 83 ? -6.328 -6.468 -3.536 1.00 69.50 83 VAL A N 1
ATOM 638 C CA . VAL A 1 83 ? -5.341 -7.504 -3.149 1.00 69.50 83 VAL A CA 1
ATOM 639 C C . VAL A 1 83 ? -5.987 -8.842 -2.778 1.00 69.50 83 VAL A C 1
ATOM 641 O O . VAL A 1 83 ? -5.351 -9.688 -2.163 1.00 69.50 83 VAL A O 1
ATOM 644 N N . GLY A 1 84 ? -7.268 -9.051 -3.101 1.00 66.12 84 GLY A N 1
ATOM 645 C CA . GLY A 1 84 ? -7.986 -10.272 -2.705 1.00 66.12 84 GLY A CA 1
ATOM 646 C C . GLY A 1 84 ? -8.212 -10.395 -1.191 1.00 66.12 84 GLY A C 1
ATOM 647 O O . GLY A 1 84 ? -8.635 -11.442 -0.702 1.00 66.12 84 GLY A O 1
ATOM 648 N N . LEU A 1 85 ? -7.952 -9.320 -0.443 1.00 66.62 85 LEU A N 1
ATOM 649 C CA . LEU A 1 85 ? -8.246 -9.194 0.976 1.00 66.62 85 LEU A CA 1
ATOM 650 C C . LEU A 1 85 ? -9.492 -8.320 1.092 1.00 66.62 85 LEU A C 1
ATOM 652 O O . LEU A 1 85 ? -9.384 -7.103 1.063 1.00 66.62 85 LEU A O 1
ATOM 656 N N . GLY A 1 86 ? -10.676 -8.932 1.154 1.00 78.81 86 GLY A N 1
ATOM 657 C CA . GLY A 1 86 ? -11.937 -8.187 1.248 1.00 78.81 86 GLY A CA 1
ATOM 658 C C . GLY A 1 86 ? -11.941 -7.213 2.431 1.00 78.81 86 GLY A C 1
ATOM 659 O O . GLY A 1 86 ? -11.659 -6.026 2.274 1.00 78.81 86 GLY A O 1
ATOM 660 N N . GLU A 1 87 ? -12.228 -7.731 3.622 1.00 86.81 87 GLU A N 1
ATOM 661 C CA . GLU A 1 87 ? -12.211 -6.971 4.873 1.00 86.81 87 GLU A CA 1
ATOM 662 C C . GLU A 1 87 ? -11.285 -7.664 5.878 1.00 86.81 87 GLU A C 1
ATOM 664 O O . GLU A 1 87 ? -11.343 -8.883 6.060 1.00 86.81 87 GLU A O 1
ATOM 669 N N . LEU A 1 88 ? -10.406 -6.893 6.517 1.00 88.06 88 LEU A N 1
ATOM 670 C CA . LEU A 1 88 ? -9.509 -7.366 7.571 1.00 88.06 88 LEU A CA 1
ATOM 671 C C . LEU A 1 88 ? -9.674 -6.512 8.825 1.00 88.06 88 LEU A C 1
ATOM 673 O O . LEU A 1 88 ? -9.990 -5.330 8.749 1.00 88.06 88 LEU A O 1
ATOM 677 N N . SER A 1 89 ? -9.391 -7.083 9.993 1.00 88.94 89 SER A N 1
ATOM 678 C CA . SER A 1 89 ? -9.338 -6.300 11.228 1.00 88.94 89 SER A CA 1
ATOM 679 C C . SER A 1 89 ? -8.124 -5.365 11.247 1.00 88.94 89 SER A C 1
ATOM 681 O O . SER A 1 89 ? -7.030 -5.734 10.813 1.00 88.94 89 SER A O 1
ATOM 683 N N . LEU A 1 90 ? -8.275 -4.173 11.830 1.00 87.19 90 LEU A N 1
ATOM 684 C CA . LEU A 1 90 ? -7.183 -3.231 12.113 1.00 87.19 90 LEU A CA 1
ATOM 685 C C . LEU A 1 90 ? -6.391 -3.673 13.358 1.00 87.19 90 LEU A C 1
ATOM 687 O O . LEU A 1 90 ? -6.187 -2.933 14.318 1.00 87.19 90 LEU A O 1
ATOM 691 N N . GLY A 1 91 ? -5.968 -4.933 13.356 1.00 88.50 91 GLY A N 1
ATOM 692 C CA . GLY A 1 91 ? -5.134 -5.546 14.381 1.00 88.50 91 GLY A CA 1
ATOM 693 C C . GLY A 1 91 ? -3.819 -6.047 13.795 1.00 88.50 91 GLY A C 1
ATOM 694 O O . GLY A 1 91 ? -3.611 -6.044 12.584 1.00 88.50 91 GLY A O 1
ATOM 695 N N . ARG A 1 92 ? -2.926 -6.538 14.661 1.00 88.25 92 ARG A N 1
ATOM 696 C CA . ARG A 1 92 ? -1.601 -7.041 14.250 1.00 88.25 92 ARG A CA 1
ATOM 697 C C . ARG A 1 92 ? -1.675 -8.084 13.129 1.00 88.25 92 ARG A C 1
ATOM 699 O O . ARG A 1 92 ? -0.877 -8.025 12.204 1.00 88.25 92 ARG A O 1
ATOM 706 N N . SER A 1 93 ? -2.627 -9.015 13.202 1.00 88.38 93 SER A N 1
ATOM 707 C CA . SER A 1 93 ? -2.796 -10.076 12.202 1.00 88.38 93 SER A CA 1
ATOM 708 C C . SER A 1 93 ? -3.293 -9.548 10.856 1.00 88.38 93 SER A C 1
ATOM 710 O O . SER A 1 93 ? -2.744 -9.926 9.824 1.00 88.38 93 SER A O 1
ATOM 712 N N . GLY A 1 94 ? -4.296 -8.665 10.855 1.00 88.19 94 GLY A N 1
ATOM 713 C CA . GLY A 1 94 ? -4.806 -8.048 9.630 1.00 88.19 94 GLY A CA 1
ATOM 714 C C . GLY A 1 94 ? -3.761 -7.160 8.958 1.00 88.19 94 GLY A C 1
ATOM 715 O O . GLY A 1 94 ? -3.551 -7.278 7.755 1.00 88.19 94 GLY A O 1
ATOM 716 N N . ILE A 1 95 ? -3.023 -6.368 9.742 1.00 89.06 95 ILE A N 1
ATOM 717 C CA . ILE A 1 95 ? -1.913 -5.542 9.245 1.00 89.06 95 ILE A CA 1
ATOM 718 C C . ILE A 1 95 ? -0.804 -6.411 8.648 1.00 89.06 95 ILE A C 1
ATOM 720 O O . ILE A 1 95 ? -0.376 -6.155 7.528 1.00 89.06 95 ILE A O 1
ATOM 724 N N . ALA A 1 96 ? -0.357 -7.457 9.351 1.00 89.06 96 ALA A N 1
ATOM 725 C CA . ALA A 1 96 ? 0.696 -8.339 8.847 1.00 89.06 96 ALA A CA 1
ATOM 726 C C . ALA A 1 96 ? 0.285 -9.036 7.540 1.00 89.06 96 ALA A C 1
ATOM 728 O O . ALA A 1 96 ? 1.079 -9.114 6.605 1.00 89.06 96 ALA A O 1
ATOM 729 N N . ARG A 1 97 ? -0.969 -9.499 7.456 1.00 89.38 97 ARG A N 1
ATOM 730 C CA . ARG A 1 97 ? -1.511 -10.111 6.240 1.00 89.38 97 ARG A CA 1
ATOM 731 C C . ARG A 1 97 ? -1.560 -9.116 5.083 1.00 89.38 97 ARG A C 1
ATOM 733 O O . ARG A 1 97 ? -1.140 -9.457 3.985 1.00 89.38 97 ARG A O 1
ATOM 740 N N . LEU A 1 98 ? -2.038 -7.898 5.335 1.00 88.62 98 LEU A N 1
ATOM 741 C CA . LEU A 1 98 ? -2.068 -6.843 4.329 1.00 88.62 98 LEU A CA 1
ATOM 742 C C . LEU A 1 98 ? -0.662 -6.518 3.818 1.00 88.62 98 LEU A C 1
ATOM 744 O O . LEU A 1 98 ? -0.457 -6.504 2.612 1.00 88.62 98 LEU A O 1
ATOM 748 N N . ILE A 1 99 ? 0.308 -6.310 4.713 1.00 89.19 99 ILE A N 1
ATOM 749 C CA . ILE A 1 99 ? 1.697 -6.016 4.330 1.00 89.19 99 ILE A CA 1
ATOM 750 C C . ILE A 1 99 ? 2.266 -7.131 3.447 1.00 89.19 99 ILE A C 1
ATOM 752 O O . ILE A 1 99 ? 2.852 -6.826 2.413 1.00 89.19 99 ILE A O 1
ATOM 756 N N . GLY A 1 100 ? 2.048 -8.401 3.804 1.00 89.62 100 GLY A N 1
ATOM 757 C CA . GLY A 1 100 ? 2.510 -9.531 2.994 1.00 89.62 100 GLY A CA 1
ATOM 758 C C . GLY A 1 100 ? 1.914 -9.548 1.582 1.00 89.62 100 GLY A C 1
ATOM 759 O O . GLY A 1 100 ? 2.634 -9.776 0.611 1.00 89.62 100 GLY A O 1
ATOM 760 N N . GLU A 1 101 ? 0.620 -9.251 1.438 1.00 89.25 101 GLU A N 1
ATOM 761 C CA . GLU A 1 101 ? -0.021 -9.170 0.117 1.00 89.25 101 GLU A CA 1
ATOM 762 C C . GLU A 1 101 ? 0.437 -7.952 -0.693 1.00 89.25 101 GLU A C 1
ATOM 764 O O . GLU A 1 101 ? 0.643 -8.063 -1.903 1.00 89.25 101 GLU A O 1
ATOM 769 N N . LEU A 1 102 ? 0.632 -6.799 -0.043 1.00 87.31 102 LEU A N 1
ATOM 770 C CA . LEU A 1 102 ? 1.172 -5.596 -0.680 1.00 87.31 102 LEU A CA 1
ATOM 771 C C . LEU A 1 102 ? 2.592 -5.837 -1.190 1.00 87.31 102 LEU A C 1
ATOM 773 O O . LEU A 1 102 ? 2.914 -5.485 -2.322 1.00 87.31 102 LEU A O 1
ATOM 777 N N . GLU A 1 103 ? 3.428 -6.475 -0.376 1.00 88.44 103 GLU A N 1
ATOM 778 C CA . GLU A 1 103 ? 4.782 -6.855 -0.752 1.00 88.44 103 GLU A CA 1
ATOM 779 C C . GLU A 1 103 ? 4.757 -7.819 -1.946 1.00 88.44 103 GLU A C 1
ATOM 781 O O . GLU A 1 103 ? 5.381 -7.547 -2.975 1.00 88.44 103 GLU A O 1
ATOM 786 N N . ALA A 1 104 ? 3.965 -8.893 -1.874 1.00 87.88 104 ALA A N 1
ATOM 787 C CA . ALA A 1 104 ? 3.819 -9.849 -2.970 1.00 87.88 104 ALA A CA 1
ATOM 788 C C . ALA A 1 104 ? 3.306 -9.186 -4.262 1.00 87.88 104 ALA A C 1
ATOM 790 O O . ALA A 1 104 ? 3.776 -9.507 -5.357 1.00 87.88 104 ALA A O 1
ATOM 791 N N . TRP A 1 105 ? 2.368 -8.242 -4.154 1.00 86.00 105 TRP A N 1
ATOM 792 C CA . TRP A 1 105 ? 1.908 -7.442 -5.286 1.00 86.00 105 TRP A CA 1
ATOM 793 C C . TRP A 1 105 ? 3.032 -6.581 -5.874 1.00 86.00 105 TRP A C 1
ATOM 795 O O . TRP A 1 105 ? 3.237 -6.617 -7.087 1.00 86.00 105 TRP A O 1
ATOM 805 N N . CYS A 1 106 ? 3.824 -5.898 -5.043 1.00 83.62 106 CYS A N 1
ATOM 806 C CA . CYS A 1 106 ? 4.972 -5.111 -5.491 1.00 83.62 106 CYS A CA 1
ATOM 807 C C . CYS A 1 106 ? 6.033 -5.961 -6.211 1.00 83.62 106 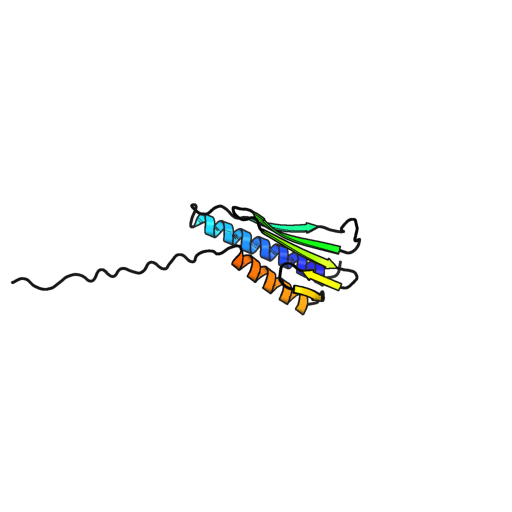CYS A C 1
ATOM 809 O O . CYS A 1 106 ? 6.585 -5.522 -7.220 1.00 83.62 106 CYS A O 1
ATOM 811 N N . TYR A 1 107 ? 6.301 -7.188 -5.746 1.00 85.19 107 TYR A N 1
ATOM 812 C CA . TYR A 1 107 ? 7.201 -8.127 -6.434 1.00 85.19 107 TYR A CA 1
ATOM 813 C C . TYR A 1 107 ? 6.680 -8.529 -7.818 1.00 85.19 107 TYR A C 1
ATOM 815 O O . TYR A 1 107 ? 7.460 -8.587 -8.766 1.00 85.19 107 TYR A O 1
ATOM 823 N N . ARG A 1 108 ? 5.371 -8.775 -7.956 1.00 82.81 108 ARG A N 1
ATOM 824 C CA . ARG A 1 108 ? 4.754 -9.096 -9.255 1.00 82.81 108 ARG A CA 1
ATOM 825 C C . ARG A 1 108 ? 4.737 -7.896 -10.202 1.00 82.81 108 ARG A C 1
ATOM 827 O O . ARG A 1 108 ? 4.908 -8.069 -11.403 1.00 82.81 108 ARG A O 1
ATOM 834 N N . ALA A 1 109 ? 4.533 -6.692 -9.670 1.00 77.44 109 ALA A N 1
ATOM 835 C CA . ALA A 1 109 ? 4.514 -5.455 -10.444 1.00 77.44 109 ALA A CA 1
ATOM 836 C C . ALA A 1 109 ? 5.920 -4.992 -10.873 1.00 77.44 109 ALA A C 1
ATOM 838 O O . ALA A 1 109 ? 6.053 -4.293 -11.877 1.00 77.44 109 ALA A O 1
ATOM 839 N N . LEU A 1 110 ? 6.975 -5.399 -10.158 1.00 74.62 110 LEU A N 1
ATOM 840 C CA . L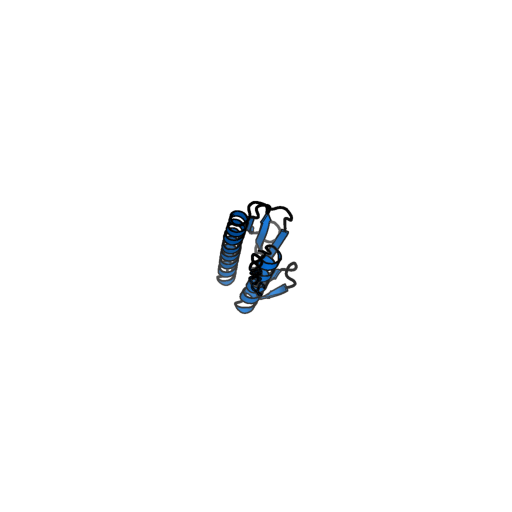EU A 1 110 ? 8.382 -5.163 -10.500 1.00 74.62 110 LEU A CA 1
ATOM 841 C C . LEU A 1 110 ? 9.150 -6.489 -10.641 1.00 74.62 110 LEU A C 1
ATOM 843 O O . LEU A 1 110 ? 9.982 -6.801 -9.778 1.00 74.62 110 LEU A O 1
ATOM 847 N N . PRO A 1 111 ? 8.927 -7.259 -11.721 1.00 64.75 111 PRO A N 1
ATOM 848 C CA . PRO A 1 111 ? 9.799 -8.377 -12.033 1.00 64.75 111 PRO A CA 1
ATOM 849 C C . PRO A 1 111 ? 11.169 -7.796 -12.390 1.00 64.75 111 PRO A C 1
ATOM 851 O O . PRO A 1 111 ? 11.361 -7.203 -13.447 1.00 64.75 111 PRO A O 1
ATOM 854 N N . VAL A 1 112 ? 12.108 -7.885 -11.454 1.00 63.97 112 VAL A N 1
ATOM 855 C CA . VAL A 1 112 ? 13.524 -7.726 -11.771 1.00 63.97 112 VAL A CA 1
ATOM 856 C C . VAL A 1 112 ? 13.928 -9.087 -12.303 1.00 63.97 112 VAL A C 1
ATOM 858 O O . VAL A 1 112 ? 13.964 -10.033 -11.517 1.00 63.97 112 VAL A O 1
ATOM 861 N N . GLU A 1 113 ? 14.136 -9.206 -13.613 1.00 56.91 113 GLU A N 1
ATOM 862 C CA . GLU A 1 113 ? 14.798 -10.388 -14.156 1.00 56.91 113 GLU A CA 1
ATOM 863 C C . GLU A 1 113 ? 16.141 -10.504 -13.433 1.00 56.91 113 GLU A C 1
ATOM 865 O O . GLU A 1 113 ? 16.965 -9.584 -13.463 1.00 56.91 113 GLU A O 1
ATOM 870 N N . GLU A 1 114 ? 16.329 -11.590 -12.682 1.00 51.00 114 GLU A N 1
ATOM 871 C CA . GLU A 1 114 ? 17.675 -11.949 -12.267 1.00 51.00 114 GLU A CA 1
ATOM 872 C C . GLU A 1 114 ? 18.462 -12.147 -13.561 1.00 51.00 114 GLU A C 1
ATOM 874 O O . GLU A 1 114 ? 17.992 -12.888 -14.428 1.00 51.00 114 GLU A O 1
ATOM 879 N N . PRO A 1 115 ? 19.601 -11.459 -13.746 1.00 46.03 115 PRO A N 1
ATOM 880 C CA . PRO A 1 115 ? 20.381 -11.636 -14.955 1.00 46.03 115 PRO A CA 1
ATOM 881 C C . PRO A 1 115 ? 20.699 -13.121 -15.064 1.00 4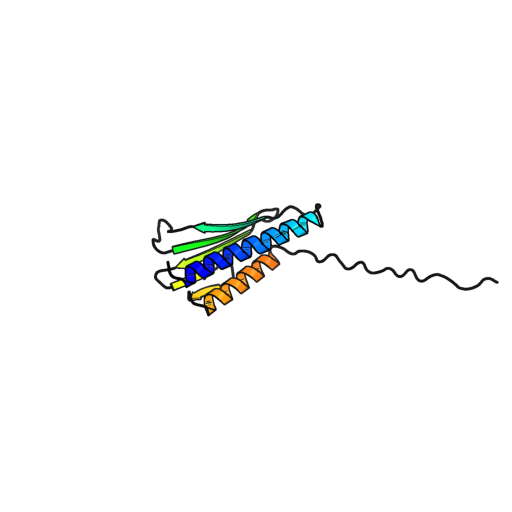6.03 115 PRO A C 1
ATOM 883 O O . PRO A 1 115 ? 21.299 -13.678 -14.139 1.00 46.03 115 PRO A O 1
ATOM 886 N N . GLU A 1 116 ? 20.254 -13.748 -16.159 1.00 45.22 116 GLU A N 1
ATOM 887 C CA . GLU A 1 116 ? 20.572 -15.134 -16.477 1.00 45.22 116 GLU A CA 1
ATOM 888 C C . GLU A 1 116 ? 22.057 -15.332 -16.191 1.00 45.22 116 GLU A C 1
ATOM 890 O O . GLU A 1 116 ? 22.920 -14.678 -16.790 1.00 45.22 116 GLU A O 1
ATOM 895 N N . ALA A 1 117 ? 22.353 -16.175 -15.200 1.00 43.62 117 ALA A N 1
ATOM 896 C CA . ALA A 1 117 ? 23.710 -16.584 -14.917 1.00 43.62 117 ALA A CA 1
ATOM 897 C C . ALA A 1 117 ? 24.253 -17.130 -16.234 1.00 43.62 117 ALA A C 1
ATOM 899 O O . ALA A 1 117 ? 23.790 -18.174 -16.694 1.00 43.62 117 ALA A O 1
ATOM 900 N N . LYS A 1 118 ? 25.153 -16.367 -16.874 1.00 45.56 118 LYS A N 1
ATOM 901 C CA . LYS A 1 118 ? 25.759 -16.714 -18.157 1.00 45.56 118 LYS A CA 1
ATOM 902 C C . LYS A 1 118 ? 26.117 -18.188 -18.099 1.00 45.56 118 LYS A C 1
ATOM 904 O O . LYS A 1 118 ? 26.974 -18.568 -17.300 1.00 45.56 118 LYS A O 1
ATOM 909 N N . ALA A 1 119 ? 25.440 -18.999 -18.908 1.00 43.78 119 ALA A N 1
ATOM 910 C CA . ALA A 1 119 ? 25.856 -20.361 -19.147 1.00 43.78 119 ALA A CA 1
ATOM 911 C C . ALA A 1 119 ? 27.312 -20.266 -19.603 1.00 43.78 119 ALA A C 1
ATOM 913 O O . ALA A 1 119 ? 27.599 -19.739 -20.677 1.00 43.78 119 ALA A O 1
ATOM 914 N N . SER A 1 120 ? 28.236 -20.657 -18.725 1.00 46.03 120 SER A N 1
ATOM 915 C CA . SER A 1 120 ? 29.642 -20.769 -19.061 1.00 46.03 120 SER A CA 1
ATOM 916 C C . SER A 1 120 ? 29.729 -21.788 -20.182 1.00 46.03 120 SER A C 1
ATOM 918 O O . SER A 1 120 ? 29.670 -22.993 -19.943 1.00 46.03 120 SER A O 1
ATOM 920 N N . THR A 1 121 ? 29.824 -21.302 -21.415 1.00 44.50 121 THR A N 1
ATOM 921 C CA . THR A 1 121 ? 30.260 -22.091 -22.554 1.00 44.50 121 THR A CA 1
ATOM 922 C C . THR A 1 121 ? 31.702 -22.485 -22.253 1.00 44.50 121 THR A C 1
ATOM 924 O O . THR A 1 121 ? 32.639 -21.751 -22.561 1.00 44.50 121 THR A O 1
ATOM 927 N N . ASN A 1 122 ? 31.885 -23.612 -21.564 1.00 45.91 122 ASN A N 1
ATOM 928 C CA . ASN A 1 122 ? 33.158 -24.311 -21.566 1.00 45.91 122 ASN A CA 1
ATOM 929 C C . ASN A 1 122 ? 33.352 -24.802 -22.998 1.00 45.91 122 ASN A C 1
ATOM 931 O O . ASN A 1 122 ? 32.815 -25.826 -23.411 1.00 45.91 122 ASN A O 1
ATOM 935 N N . THR A 1 123 ? 34.069 -23.997 -23.772 1.00 47.47 123 THR A N 1
ATOM 936 C CA . THR A 1 123 ? 34.729 -24.425 -24.995 1.00 47.47 123 THR A CA 1
ATOM 937 C C . THR A 1 123 ? 35.742 -25.490 -24.587 1.00 47.47 123 THR A C 1
ATOM 939 O O . THR A 1 123 ? 36.852 -25.163 -24.165 1.00 47.47 123 THR A O 1
ATOM 942 N N . ASP A 1 124 ? 35.334 -26.758 -24.642 1.00 50.78 124 ASP A N 1
ATOM 943 C CA . ASP A 1 124 ? 36.253 -27.878 -24.503 1.00 50.78 124 ASP A CA 1
ATOM 944 C C . ASP A 1 124 ? 37.279 -27.801 -25.634 1.00 50.78 124 ASP A C 1
ATOM 946 O O . ASP A 1 124 ? 36.961 -27.754 -26.824 1.00 50.78 124 ASP A O 1
ATOM 950 N N . VAL A 1 125 ? 38.533 -27.701 -25.210 1.00 53.28 125 VAL A N 1
ATOM 951 C CA . VAL A 1 125 ? 39.707 -27.552 -26.053 1.00 53.28 125 VAL A CA 1
ATOM 952 C C . VAL A 1 125 ? 39.883 -28.829 -26.866 1.00 53.28 125 VAL A C 1
ATOM 954 O O . VAL A 1 125 ? 40.196 -29.893 -26.336 1.00 53.28 125 VAL A O 1
ATOM 957 N N . GLU A 1 126 ? 39.713 -28.699 -28.175 1.00 50.56 126 GLU A N 1
ATOM 958 C CA . GLU A 1 126 ? 40.066 -29.700 -29.170 1.00 50.56 126 GLU A CA 1
ATOM 959 C C . GLU A 1 126 ? 41.568 -30.013 -29.044 1.00 50.56 126 GLU A C 1
ATOM 961 O O . GLU A 1 126 ? 42.432 -29.228 -29.430 1.00 50.56 126 GLU A O 1
ATOM 966 N N . THR A 1 127 ? 41.908 -31.148 -28.435 1.00 52.38 127 THR A N 1
ATOM 967 C CA . THR A 1 127 ? 43.256 -31.721 -28.510 1.00 52.38 127 THR A CA 1
ATOM 968 C C . THR A 1 127 ? 43.130 -33.206 -28.789 1.00 52.38 127 THR A C 1
ATOM 970 O O . THR A 1 127 ? 42.976 -34.015 -27.879 1.00 52.38 127 THR A O 1
ATOM 973 N N . THR A 1 128 ? 43.215 -33.602 -30.057 1.00 47.16 128 THR A N 1
ATOM 974 C CA . THR A 1 128 ? 43.593 -34.976 -30.403 1.00 47.16 128 THR A CA 1
ATOM 975 C C . THR A 1 128 ? 44.426 -34.982 -31.681 1.00 47.16 128 THR A C 1
ATOM 977 O O . THR A 1 128 ? 43.918 -34.854 -32.786 1.00 47.16 128 THR A O 1
ATOM 980 N N . LEU A 1 129 ? 45.733 -35.078 -31.428 1.00 51.97 129 LEU A N 1
ATOM 981 C CA . LEU A 1 129 ? 46.800 -35.783 -32.141 1.00 51.97 129 LEU A CA 1
ATOM 982 C C . LEU A 1 129 ? 46.884 -35.731 -33.678 1.00 51.97 129 LEU A C 1
ATOM 984 O O . LEU A 1 129 ? 46.003 -36.150 -34.420 1.00 51.97 129 LEU A O 1
ATOM 988 N N . LYS A 1 130 ? 48.091 -35.373 -34.121 1.00 42.75 130 LYS A N 1
ATOM 989 C CA . LYS A 1 130 ? 48.633 -35.538 -35.471 1.00 42.75 130 LYS A CA 1
ATOM 990 C C . LYS A 1 130 ? 50.018 -36.197 -35.345 1.00 42.75 130 LYS A C 1
ATOM 992 O O . LYS A 1 130 ? 50.692 -35.909 -34.353 1.00 42.75 130 LYS A O 1
ATOM 997 N N . PRO A 1 131 ? 50.542 -36.767 -36.437 1.00 52.94 131 PRO A N 1
ATOM 998 C CA . PRO A 1 131 ? 50.185 -38.034 -37.078 1.00 52.94 131 PRO A CA 1
ATOM 999 C C . PRO A 1 131 ? 50.930 -39.253 -36.497 1.00 52.94 131 PRO A C 1
ATOM 1001 O O . PRO A 1 131 ? 51.979 -39.064 -35.842 1.00 52.94 131 PRO A O 1
#

Sequence (131 aa):
MPPAALALVDAVFQLALHHDRRARKAHAADPGHAPRRVQAHVLGPLEDEFNYIRVDIQFEGAASSNLSVTIDLDNQRLLAPQVGLGELSLGRSGIARLIGELEAWCYRALPVEEPEAKASTNTDVETTLKP

Radius of gyration: 22.06 Å; chains: 1; bounding box: 68×52×54 Å

Foldseek 3Di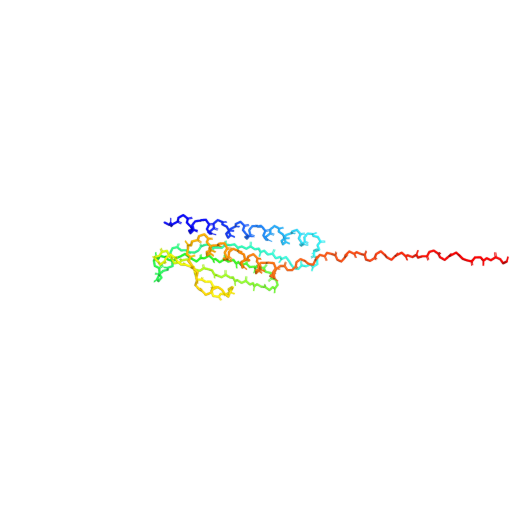:
DDPLVVVLLVLLQVLQVVLQVVQVVLCVVPVVDWRKHWDKDWDDDDPVQHQKIKIKIWIDTPDIDIFIWIQRRVQQWIAGVPLVCGIAHSDPVRSVVVSVSVNVVSCVVDVSPPPPPPPPPPPDDDDDDDD

pLDDT: mean 78.14, std 14.56, range [42.75, 92.0]

Organism: NCBI:txid391625